Protein AF-A0A6M0AM58-F1 (afdb_monomer)

Foldseek 3Di:
DDDDPVDPVVVDPDDDDPDDDDDDDVDWPKDKDKDQDPVRDIDIDIDTDDPDPPPPPDDPPDDPP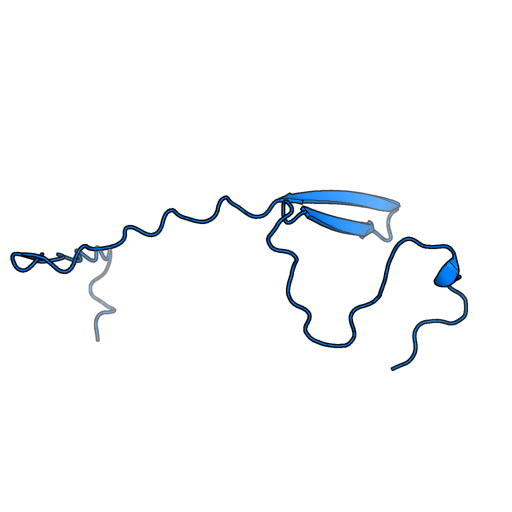DDDDDDDDDPDPPDDD

Sequence (81 aa):
DKPNRRIPWHKLAVTVPTELMPWPEDEPKLAGVSCFGMSGTNAHVILEAPPKPSQVELSTELIEPTYHLLIPILKSRVILK

Nearest PDB structures (foldseek):
  8qti-assembly1_J  TM=3.533E-01  e=9.597E+00  Mycolicibacterium smegmatis MC2 155

Structure (mmCIF, N/CA/C/O backbone):
data_AF-A0A6M0AM58-F1
#
_entry.id   AF-A0A6M0AM58-F1
#
loop_
_atom_site.group_PDB
_atom_site.id
_atom_site.type_symbol
_atom_site.label_atom_id
_atom_site.label_alt_id
_atom_site.label_comp_id
_atom_site.label_asym_id
_atom_site.label_entity_id
_atom_site.label_seq_id
_atom_site.pdbx_PDB_ins_code
_atom_site.Cartn_x
_atom_site.Cartn_y
_atom_site.Cartn_z
_atom_site.occupancy
_atom_site.B_iso_or_equiv
_atom_site.auth_seq_id
_atom_site.auth_comp_id
_atom_site.auth_asym_id
_atom_site.auth_atom_id
_atom_site.pdbx_PDB_model_num
ATOM 1 N N . ASP A 1 1 ? -3.146 -1.205 -22.155 1.00 67.69 1 ASP A N 1
ATOM 2 C CA . ASP A 1 1 ? -1.679 -1.090 -21.975 1.00 67.69 1 ASP A CA 1
ATOM 3 C C . ASP A 1 1 ? -1.034 -2.447 -21.712 1.00 67.69 1 ASP A C 1
ATOM 5 O O . ASP A 1 1 ? -1.712 -3.331 -21.205 1.00 67.69 1 ASP A O 1
ATOM 9 N N . LYS A 1 2 ? 0.236 -2.656 -22.095 1.00 79.31 2 LYS A N 1
ATOM 10 C CA . LYS A 1 2 ? 0.980 -3.912 -21.845 1.00 79.31 2 LYS A CA 1
ATOM 11 C C . LYS A 1 2 ? 2.166 -3.640 -20.908 1.00 79.31 2 LYS A C 1
ATOM 13 O O . LYS A 1 2 ? 2.863 -2.648 -21.127 1.00 79.31 2 LYS A O 1
ATOM 18 N N . PRO A 1 3 ? 2.437 -4.497 -19.906 1.00 87.31 3 PRO A N 1
ATOM 19 C CA . PRO A 1 3 ? 3.528 -4.277 -18.962 1.00 87.31 3 PRO A CA 1
ATOM 20 C C . PRO A 1 3 ? 4.902 -4.373 -19.645 1.00 87.31 3 PRO A C 1
ATOM 22 O O . PRO A 1 3 ? 5.070 -5.026 -20.679 1.00 87.31 3 PRO A O 1
ATOM 25 N N . ASN A 1 4 ? 5.910 -3.714 -19.065 1.00 92.25 4 ASN A N 1
ATOM 26 C CA . ASN A 1 4 ? 7.262 -3.664 -19.627 1.00 92.25 4 ASN A CA 1
ATOM 27 C C . ASN A 1 4 ? 7.854 -5.079 -19.774 1.00 92.25 4 ASN A C 1
ATOM 29 O O . ASN A 1 4 ? 8.018 -5.799 -18.791 1.00 92.25 4 ASN A O 1
ATOM 33 N N . ARG A 1 5 ? 8.224 -5.458 -21.004 1.00 93.44 5 ARG A N 1
ATOM 34 C CA . ARG A 1 5 ? 8.735 -6.801 -21.347 1.00 93.44 5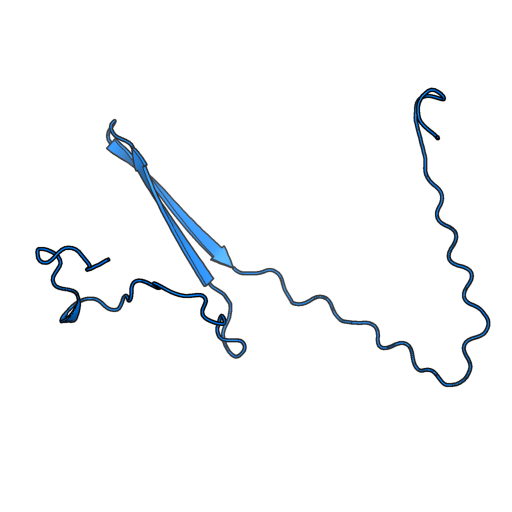 ARG A CA 1
ATOM 35 C C . ARG A 1 5 ? 10.102 -7.125 -20.740 1.00 93.44 5 ARG A C 1
ATOM 37 O O . ARG A 1 5 ? 10.474 -8.291 -20.697 1.00 93.44 5 ARG A O 1
ATOM 44 N N . ARG A 1 6 ? 10.854 -6.111 -20.297 1.00 95.44 6 ARG A N 1
ATOM 45 C CA . ARG A 1 6 ? 12.159 -6.290 -19.636 1.00 95.44 6 ARG A CA 1
ATOM 46 C C . ARG A 1 6 ? 12.029 -6.765 -18.188 1.00 95.44 6 ARG A C 1
ATOM 48 O O . ARG A 1 6 ? 13.023 -7.178 -17.605 1.00 95.44 6 ARG A O 1
ATOM 55 N N . ILE A 1 7 ? 10.828 -6.710 -17.615 1.00 94.25 7 ILE A N 1
ATOM 56 C CA . ILE A 1 7 ? 10.568 -7.192 -16.261 1.00 94.25 7 ILE A CA 1
ATOM 57 C C . ILE A 1 7 ? 10.144 -8.668 -16.349 1.00 94.25 7 ILE A C 1
ATOM 59 O O . ILE A 1 7 ? 9.203 -8.989 -17.080 1.00 94.25 7 ILE A O 1
ATOM 63 N N . PRO A 1 8 ? 10.815 -9.592 -15.636 1.00 93.94 8 PRO A N 1
ATOM 64 C CA . PRO A 1 8 ? 10.480 -11.011 -15.654 1.00 93.94 8 PRO A CA 1
ATOM 65 C C . PRO A 1 8 ? 9.282 -11.298 -14.736 1.00 93.94 8 PRO A C 1
ATOM 67 O O . PRO A 1 8 ? 9.428 -11.947 -13.706 1.00 93.94 8 PRO A O 1
ATOM 70 N N . TRP A 1 9 ? 8.091 -10.826 -15.111 1.00 92.25 9 TRP A N 1
ATOM 71 C CA . TRP A 1 9 ? 6.870 -10.904 -14.290 1.00 92.25 9 TRP A CA 1
ATOM 72 C C . TRP A 1 9 ? 6.565 -12.306 -13.746 1.00 92.25 9 TRP A C 1
ATOM 74 O O . TRP A 1 9 ? 6.190 -12.438 -12.593 1.00 92.25 9 TRP A O 1
ATOM 84 N N . HIS A 1 10 ? 6.826 -13.358 -14.531 1.00 91.12 10 HIS A N 1
ATOM 85 C CA . HIS A 1 10 ? 6.626 -14.759 -14.128 1.00 91.12 10 HIS A CA 1
ATOM 86 C C . HIS A 1 10 ? 7.504 -15.222 -12.951 1.00 91.12 10 HIS A C 1
ATOM 88 O O . HIS A 1 10 ? 7.252 -16.283 -12.390 1.00 91.12 10 HIS A O 1
ATOM 94 N N . LYS A 1 11 ? 8.559 -14.474 -12.605 1.00 95.56 11 LYS A N 1
ATOM 95 C CA . LYS A 1 11 ? 9.451 -14.777 -11.474 1.00 95.56 11 LYS A CA 1
ATOM 96 C C . LYS A 1 11 ? 9.119 -13.971 -10.223 1.00 95.56 11 LYS A C 1
ATOM 98 O O . LYS A 1 11 ? 9.738 -14.196 -9.188 1.00 95.56 11 LYS A O 1
ATOM 103 N N . LEU A 1 12 ? 8.220 -12.994 -10.327 1.00 94.25 12 LEU A N 1
ATOM 104 C CA . LEU A 1 12 ? 7.897 -12.083 -9.240 1.00 94.25 12 LEU A CA 1
ATOM 105 C C . LEU A 1 12 ? 6.540 -12.459 -8.652 1.00 94.25 12 LEU A C 1
ATOM 107 O O . LEU A 1 12 ? 5.591 -12.719 -9.384 1.00 94.25 12 LEU A O 1
ATOM 111 N N . ALA A 1 13 ? 6.428 -12.420 -7.328 1.00 93.94 13 ALA A N 1
ATOM 112 C CA . ALA A 1 13 ? 5.163 -12.606 -6.620 1.00 93.94 13 ALA A CA 1
ATOM 113 C C . ALA A 1 13 ? 4.306 -11.322 -6.644 1.00 93.94 13 ALA A C 1
ATOM 115 O O . ALA A 1 13 ? 3.778 -10.901 -5.619 1.00 93.94 13 ALA A O 1
ATOM 116 N N . VAL A 1 14 ? 4.225 -10.648 -7.796 1.00 92.12 14 VAL A N 1
ATOM 117 C CA . VAL A 1 14 ? 3.479 -9.392 -7.960 1.00 92.12 14 VAL A CA 1
ATOM 118 C C . VAL A 1 14 ? 2.686 -9.406 -9.258 1.00 92.12 14 VAL A C 1
ATOM 120 O O . VAL A 1 14 ? 3.145 -9.912 -10.281 1.00 92.12 14 VAL A O 1
ATOM 123 N N . THR A 1 15 ? 1.509 -8.789 -9.222 1.00 90.44 15 THR A N 1
ATOM 124 C CA . THR A 1 15 ? 0.660 -8.562 -10.396 1.00 90.44 15 THR A CA 1
ATOM 125 C C . THR A 1 15 ? 0.323 -7.078 -10.478 1.00 90.44 15 THR A C 1
ATOM 127 O O . THR A 1 15 ? 0.158 -6.425 -9.451 1.00 90.44 15 THR A O 1
ATOM 130 N N . VAL A 1 16 ? 0.245 -6.533 -11.694 1.00 91.25 16 VAL A N 1
ATOM 131 C CA . VAL A 1 16 ? -0.138 -5.133 -11.920 1.00 91.25 16 VAL A CA 1
ATOM 132 C C . VAL A 1 16 ? -1.648 -5.074 -12.170 1.00 91.25 16 VAL A C 1
ATOM 134 O O . VAL A 1 16 ? -2.085 -5.594 -13.198 1.00 91.25 16 VAL A O 1
ATOM 137 N N . PRO A 1 17 ? -2.451 -4.467 -11.277 1.00 91.00 17 PRO A N 1
ATOM 138 C CA . PRO A 1 17 ? -3.883 -4.318 -11.506 1.00 91.00 17 PRO A CA 1
ATOM 139 C C . PRO A 1 17 ? -4.134 -3.330 -12.653 1.00 91.00 17 PRO A C 1
ATOM 141 O O . PRO A 1 17 ? -3.609 -2.217 -12.652 1.00 91.00 17 PRO A O 1
ATOM 144 N N . THR A 1 18 ? -4.926 -3.740 -13.643 1.00 92.19 18 THR A N 1
ATOM 145 C CA . THR A 1 18 ? -5.347 -2.895 -14.780 1.00 92.19 18 THR A CA 1
ATOM 146 C C . THR A 1 18 ? -6.815 -2.479 -14.703 1.00 92.19 18 THR A C 1
ATOM 148 O O . THR A 1 18 ? -7.263 -1.662 -15.500 1.00 92.19 18 THR A O 1
ATOM 151 N N . GLU A 1 19 ? -7.553 -3.041 -13.748 1.00 94.25 19 GLU A N 1
ATOM 152 C CA . GLU A 1 19 ? -8.968 -2.796 -13.477 1.00 94.25 19 GLU A CA 1
ATOM 153 C C . GLU A 1 19 ? -9.176 -2.728 -11.957 1.00 94.25 19 GLU A C 1
ATOM 155 O O . GLU A 1 19 ? -8.284 -3.092 -11.183 1.00 94.25 19 GLU A O 1
ATOM 160 N N . LEU A 1 20 ? -10.340 -2.247 -11.514 1.00 95.56 20 LEU A N 1
ATOM 161 C CA . LEU A 1 20 ? -10.688 -2.258 -10.094 1.00 95.56 20 LEU A CA 1
ATOM 162 C C . LEU A 1 20 ? -10.847 -3.703 -9.615 1.00 95.56 20 LEU A C 1
ATOM 164 O O . LEU A 1 20 ? -11.604 -4.475 -10.196 1.00 95.56 20 LEU A O 1
ATOM 168 N N . MET A 1 21 ? -10.155 -4.049 -8.533 1.00 93.56 21 MET A N 1
ATOM 169 C CA . MET A 1 21 ? -10.222 -5.372 -7.918 1.00 93.56 21 MET A CA 1
ATOM 170 C C . MET A 1 21 ? -10.566 -5.216 -6.434 1.00 93.56 21 MET A C 1
ATOM 172 O O . MET A 1 21 ? -10.021 -4.318 -5.784 1.00 93.56 21 MET A O 1
ATOM 176 N N . PRO A 1 22 ? -11.464 -6.052 -5.884 1.00 92.56 22 PRO A N 1
ATOM 177 C CA . PRO A 1 22 ? -11.743 -6.037 -4.457 1.00 92.56 22 PRO A CA 1
ATOM 178 C C . PRO A 1 22 ? -10.489 -6.442 -3.676 1.00 92.56 22 PRO A C 1
ATOM 180 O O . PRO A 1 22 ? -9.747 -7.337 -4.082 1.00 92.56 22 PRO A O 1
ATOM 183 N N . TRP A 1 23 ? -10.260 -5.786 -2.540 1.00 91.31 23 TRP A N 1
ATOM 184 C CA . TRP A 1 23 ? -9.217 -6.199 -1.605 1.00 91.31 23 TRP A CA 1
ATOM 185 C C . TRP A 1 23 ? -9.724 -7.407 -0.803 1.00 91.31 23 TRP A C 1
ATOM 187 O O . TRP A 1 23 ? -10.827 -7.304 -0.262 1.00 91.31 23 TRP A O 1
ATOM 197 N N . PRO A 1 24 ? -8.958 -8.510 -0.684 1.00 88.19 24 PRO A N 1
ATOM 198 C CA . PRO A 1 24 ? -9.299 -9.629 0.196 1.00 88.19 24 PRO A CA 1
ATOM 199 C C . PRO A 1 24 ? -9.783 -9.195 1.592 1.00 88.19 24 PRO A C 1
ATOM 201 O O . PRO A 1 24 ? -9.204 -8.298 2.213 1.00 88.19 24 PRO A O 1
ATOM 204 N N . GLU A 1 25 ? -10.871 -9.808 2.069 1.00 87.62 25 GLU A N 1
ATOM 205 C CA . GLU A 1 25 ? -11.478 -9.486 3.369 1.00 87.62 25 GLU A CA 1
ATOM 206 C C . GLU A 1 25 ? -10.983 -10.376 4.511 1.00 87.62 25 GLU A C 1
ATOM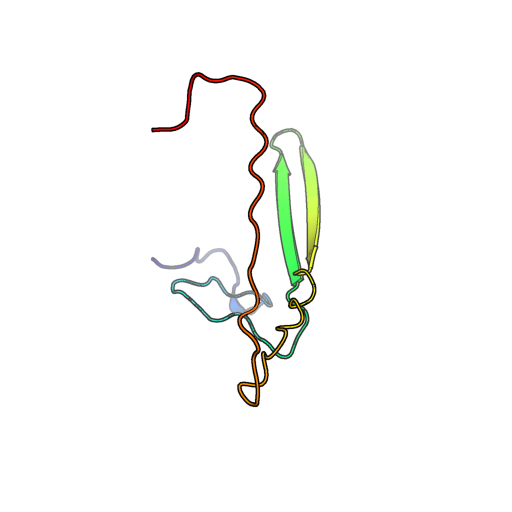 208 O O . GLU A 1 25 ? -10.912 -9.897 5.641 1.00 87.62 25 GLU A O 1
ATOM 213 N N . ASP A 1 26 ? -10.589 -11.615 4.210 1.00 87.44 26 ASP A N 1
ATOM 214 C CA . ASP A 1 26 ? -10.199 -12.627 5.204 1.00 87.44 26 ASP A CA 1
ATOM 215 C C . ASP A 1 26 ? -8.771 -12.444 5.754 1.00 87.44 26 ASP A C 1
ATOM 217 O O . ASP A 1 26 ? -8.362 -13.142 6.681 1.00 87.44 26 ASP A O 1
ATOM 221 N N . GLU A 1 27 ? -8.006 -11.496 5.205 1.00 88.81 27 GLU A N 1
ATOM 222 C CA . GLU A 1 27 ? -6.622 -11.211 5.591 1.00 88.81 27 GLU A CA 1
ATOM 223 C C . GLU A 1 27 ? -6.440 -9.735 5.994 1.00 88.81 27 GLU A C 1
ATOM 225 O O . GLU A 1 27 ? -7.128 -8.852 5.460 1.00 88.81 27 GLU A O 1
ATOM 230 N N . PRO A 1 28 ? -5.491 -9.422 6.904 1.00 89.75 28 PRO A N 1
ATOM 231 C CA . PRO A 1 28 ? -5.115 -8.045 7.193 1.00 89.75 28 PRO A CA 1
ATOM 232 C C . PRO A 1 28 ? -4.716 -7.308 5.914 1.00 89.75 28 PRO A C 1
ATOM 234 O O . PRO A 1 28 ? -3.862 -7.748 5.142 1.00 89.75 28 PRO A O 1
ATOM 237 N N . LYS A 1 29 ? -5.330 -6.147 5.690 1.00 93.94 29 LYS A N 1
ATOM 238 C CA . LYS A 1 29 ? -5.069 -5.325 4.508 1.00 93.94 29 LYS A CA 1
ATOM 239 C C . LYS A 1 29 ? -3.748 -4.580 4.688 1.00 93.94 29 LYS A C 1
ATOM 241 O O . LYS A 1 29 ? -3.728 -3.467 5.213 1.00 93.94 29 LYS A O 1
ATOM 246 N N . LEU A 1 30 ? -2.656 -5.218 4.267 1.00 94.44 30 LEU A N 1
ATOM 247 C CA . LEU A 1 30 ? -1.298 -4.677 4.320 1.00 94.44 30 LEU A CA 1
ATOM 248 C C . LEU A 1 30 ? -0.880 -4.057 2.983 1.00 94.44 30 LEU A C 1
ATOM 250 O O . LEU A 1 30 ? -1.080 -4.649 1.923 1.00 94.44 30 LEU A O 1
ATOM 254 N N . ALA A 1 31 ? -0.246 -2.886 3.033 1.00 96.06 31 ALA A N 1
ATOM 255 C CA . ALA A 1 31 ? 0.304 -2.208 1.862 1.00 96.06 31 ALA A CA 1
ATOM 256 C C . ALA A 1 31 ? 1.744 -1.745 2.103 1.00 96.06 31 ALA A C 1
ATOM 258 O O . ALA A 1 31 ? 2.041 -1.101 3.107 1.00 96.06 31 ALA A O 1
ATOM 259 N N . GLY A 1 32 ? 2.632 -2.033 1.151 1.00 97.12 32 GLY A N 1
ATOM 260 C CA . GLY A 1 32 ? 3.986 -1.485 1.111 1.00 97.12 32 GLY A CA 1
ATOM 261 C C . GLY A 1 32 ? 4.062 -0.276 0.180 1.00 97.12 32 GLY A C 1
ATOM 262 O O . GLY A 1 32 ? 3.665 -0.364 -0.982 1.00 97.12 32 GLY A O 1
ATOM 263 N N . VAL A 1 33 ? 4.613 0.838 0.656 1.00 97.94 33 VAL A N 1
ATOM 264 C CA . VAL A 1 33 ? 4.870 2.045 -0.143 1.00 97.94 33 VAL A CA 1
ATOM 265 C C . VAL A 1 33 ? 6.370 2.298 -0.172 1.00 97.94 33 VAL A C 1
ATOM 267 O O . VAL A 1 33 ? 7.000 2.446 0.872 1.00 97.94 33 VAL A O 1
ATOM 270 N N . SER A 1 34 ? 6.948 2.351 -1.374 1.00 97.56 34 SER A N 1
ATOM 271 C CA . SER A 1 34 ? 8.379 2.615 -1.575 1.00 97.56 34 SER A CA 1
ATOM 272 C C . SER A 1 34 ? 8.594 3.967 -2.243 1.00 97.56 34 SER A C 1
ATOM 274 O O . SER A 1 34 ? 7.894 4.309 -3.195 1.00 97.56 34 SER A O 1
ATOM 276 N N . CYS A 1 35 ? 9.597 4.705 -1.781 1.00 97.56 35 CYS A N 1
ATOM 277 C CA . CYS A 1 35 ? 10.050 5.962 -2.358 1.00 97.56 35 CYS A CA 1
ATOM 278 C C . CYS A 1 35 ? 11.556 5.882 -2.630 1.00 97.56 35 CYS A C 1
ATOM 280 O O . CYS A 1 35 ? 12.337 5.570 -1.727 1.00 97.56 35 CYS A O 1
ATOM 282 N N . PHE A 1 36 ? 11.948 6.173 -3.872 1.00 97.00 36 PHE A N 1
ATOM 283 C CA . PHE A 1 36 ? 13.337 6.157 -4.324 1.00 97.00 36 PHE A CA 1
ATOM 284 C C . PHE A 1 36 ? 13.741 7.563 -4.770 1.00 97.00 36 PHE A C 1
ATOM 286 O O . PHE A 1 36 ? 13.336 8.027 -5.838 1.00 97.00 36 PHE A O 1
ATOM 293 N N . GLY A 1 37 ? 14.498 8.268 -3.930 1.00 96.06 37 GLY A N 1
ATOM 294 C CA . GLY A 1 37 ? 14.949 9.628 -4.202 1.00 96.06 37 GLY A CA 1
ATOM 295 C C . GLY A 1 37 ? 16.127 9.654 -5.170 1.00 96.06 37 GLY A C 1
ATOM 296 O O . GLY A 1 37 ? 17.055 8.856 -5.067 1.00 96.06 37 GLY A O 1
ATOM 297 N N . MET A 1 38 ? 16.138 10.627 -6.083 1.00 96.50 38 MET A N 1
ATOM 298 C CA . MET A 1 38 ? 17.217 10.777 -7.069 1.00 96.50 38 MET A CA 1
ATOM 299 C C . MET A 1 38 ? 18.589 11.050 -6.428 1.00 96.50 38 MET A C 1
ATOM 301 O O . MET A 1 38 ? 19.611 10.660 -6.982 1.00 96.50 38 MET A O 1
ATOM 305 N N . SER A 1 39 ? 18.618 11.671 -5.243 1.00 96.31 39 SER A N 1
ATOM 306 C CA . SER A 1 39 ? 19.833 11.882 -4.442 1.00 96.31 39 SER A CA 1
ATOM 307 C C . SER A 1 39 ? 20.347 10.616 -3.742 1.00 96.31 39 SER A C 1
ATOM 309 O O . SER A 1 39 ? 21.383 10.669 -3.084 1.00 96.31 39 SER A O 1
ATOM 311 N N . GLY A 1 40 ? 19.623 9.496 -3.838 1.00 95.38 40 GLY A N 1
ATOM 312 C CA . GLY A 1 40 ? 19.941 8.236 -3.165 1.00 95.38 40 GLY A CA 1
ATOM 313 C C . GLY A 1 40 ? 19.255 8.041 -1.809 1.00 95.38 40 GLY A C 1
ATOM 314 O O . GLY A 1 40 ? 19.421 6.990 -1.193 1.00 95.38 40 GLY A O 1
ATOM 315 N N . THR A 1 41 ? 18.468 9.010 -1.330 1.00 97.00 41 THR A N 1
ATOM 316 C CA . THR A 1 41 ? 17.655 8.828 -0.119 1.00 97.00 41 THR A CA 1
ATOM 317 C C . THR A 1 41 ? 16.420 7.994 -0.435 1.00 97.00 41 THR A C 1
ATOM 319 O O . THR A 1 41 ? 15.597 8.384 -1.261 1.00 97.00 41 THR A O 1
ATOM 322 N N . ASN A 1 42 ? 16.270 6.870 0.261 1.00 97.62 42 ASN A N 1
ATOM 323 C CA . ASN A 1 42 ? 15.154 5.950 0.078 1.00 97.62 42 ASN A CA 1
ATOM 324 C C . ASN A 1 42 ? 14.311 5.868 1.348 1.00 97.62 42 ASN A C 1
ATOM 326 O O . ASN A 1 42 ? 14.830 5.995 2.458 1.00 97.62 42 ASN A O 1
ATOM 330 N N . ALA A 1 43 ? 13.021 5.608 1.177 1.00 97.81 43 ALA A N 1
ATOM 331 C CA . ALA A 1 43 ? 12.105 5.321 2.271 1.00 97.81 43 ALA A CA 1
ATOM 332 C C . ALA A 1 43 ? 11.163 4.183 1.874 1.00 97.81 43 ALA A C 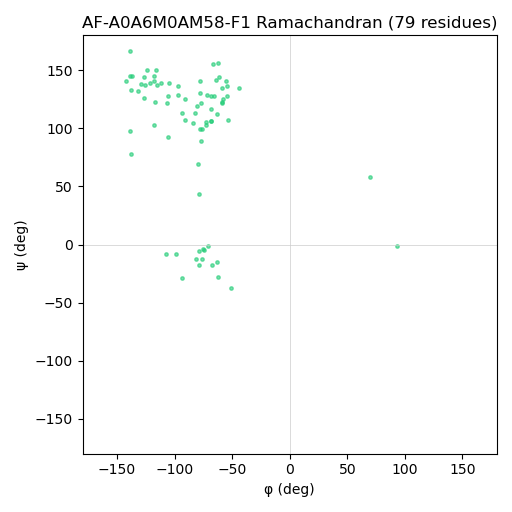1
ATOM 334 O O . ALA A 1 43 ? 10.753 4.077 0.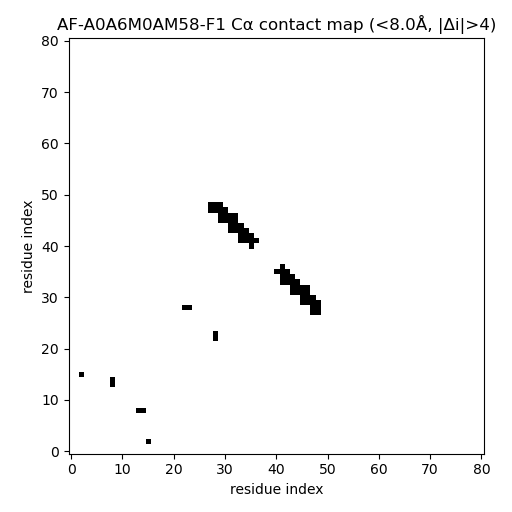717 1.00 97.81 43 ALA A O 1
ATOM 335 N N . HIS A 1 44 ? 10.812 3.340 2.840 1.00 98.31 44 HIS A N 1
ATOM 336 C CA . HIS A 1 44 ? 9.830 2.279 2.670 1.00 98.31 44 HIS A CA 1
ATOM 337 C C . HIS A 1 44 ? 8.941 2.221 3.907 1.00 98.31 44 HIS A C 1
ATOM 339 O O . HIS A 1 44 ? 9.447 2.258 5.029 1.00 98.31 44 HIS A O 1
ATOM 345 N N . VAL A 1 45 ? 7.631 2.143 3.702 1.00 98.44 45 VAL A N 1
ATOM 346 C CA . VAL A 1 45 ? 6.642 2.092 4.781 1.00 98.44 45 VAL A CA 1
ATOM 347 C C . VAL A 1 45 ? 5.699 0.928 4.535 1.00 98.44 45 VAL A C 1
ATOM 349 O O . VAL A 1 45 ? 5.255 0.716 3.409 1.00 98.44 45 VAL A O 1
ATOM 352 N N . ILE A 1 46 ? 5.383 0.204 5.606 1.00 97.81 46 ILE A N 1
ATOM 353 C CA . ILE A 1 46 ? 4.335 -0.813 5.634 1.00 97.81 46 ILE A CA 1
ATOM 354 C C . ILE A 1 46 ? 3.155 -0.224 6.406 1.00 97.81 46 ILE A C 1
ATOM 356 O O . ILE A 1 46 ? 3.332 0.301 7.505 1.00 97.81 46 ILE A O 1
ATOM 360 N N . LEU A 1 47 ? 1.973 -0.279 5.806 1.00 97.06 47 LEU A N 1
ATOM 361 C CA . LEU A 1 47 ? 0.720 0.229 6.350 1.00 97.06 47 LEU A CA 1
ATOM 362 C C . LEU A 1 47 ? -0.258 -0.925 6.534 1.00 97.06 47 LEU A C 1
ATOM 364 O O . LEU A 1 47 ? -0.314 -1.827 5.701 1.00 97.06 47 LEU A O 1
ATOM 368 N N . GLU A 1 48 ? -1.061 -0.846 7.585 1.00 96.31 48 GLU A N 1
ATOM 369 C CA . GLU A 1 48 ? -2.193 -1.733 7.833 1.00 96.31 48 GLU A CA 1
ATOM 370 C C . GLU A 1 48 ? -3.477 -0.901 7.848 1.00 96.31 48 GLU A C 1
ATOM 372 O O . GLU A 1 48 ? -3.486 0.230 8.346 1.00 96.31 48 GLU A O 1
ATOM 377 N N . ALA A 1 49 ? -4.562 -1.435 7.284 1.00 93.50 49 ALA A N 1
ATOM 378 C CA . ALA A 1 49 ? -5.868 -0.801 7.413 1.00 93.50 49 ALA A CA 1
ATOM 379 C C . ALA A 1 49 ? -6.299 -0.731 8.891 1.00 93.50 49 ALA A C 1
ATOM 381 O O . ALA A 1 49 ? -6.047 -1.668 9.649 1.00 93.50 49 ALA A O 1
ATOM 382 N N . PRO A 1 50 ? -6.988 0.343 9.315 1.00 91.19 50 PRO A N 1
ATOM 383 C CA . PRO A 1 50 ? -7.531 0.402 10.664 1.00 91.19 50 PRO A CA 1
ATOM 384 C C . PRO A 1 50 ? -8.563 -0.718 10.879 1.00 91.19 50 PRO A C 1
ATOM 386 O O . PRO A 1 50 ? -9.186 -1.176 9.912 1.00 91.19 50 PRO A O 1
ATOM 389 N N . PRO A 1 51 ? -8.801 -1.131 12.137 1.00 85.81 51 PRO A N 1
ATOM 390 C CA . PRO A 1 51 ? -9.853 -2.090 12.439 1.00 85.81 51 PRO A CA 1
ATOM 391 C C . PRO A 1 51 ? -11.196 -1.584 11.905 1.00 85.81 51 PRO A C 1
ATOM 393 O O . PRO A 1 51 ? -11.502 -0.389 11.980 1.00 85.81 51 PRO A O 1
ATOM 396 N N . LYS A 1 52 ? -12.009 -2.502 11.368 1.00 83.56 52 LYS A N 1
ATOM 397 C CA . LYS A 1 52 ? -13.360 -2.168 10.912 1.00 83.56 52 LYS A CA 1
ATOM 398 C C . LYS A 1 52 ? -14.130 -1.598 12.112 1.00 83.56 52 LYS A C 1
ATOM 400 O O . LYS A 1 52 ? -14.173 -2.261 13.150 1.00 83.56 52 LYS A O 1
ATOM 405 N N . PRO A 1 53 ? -14.713 -0.391 12.012 1.00 78.81 53 PRO A N 1
ATOM 406 C CA . PRO A 1 53 ? -15.501 0.152 13.106 1.00 78.81 53 PRO A CA 1
ATOM 407 C C . PRO A 1 53 ? -16.648 -0.812 13.412 1.00 78.81 53 PRO A C 1
ATOM 409 O O . PRO A 1 53 ? -17.301 -1.312 12.493 1.00 78.81 53 PRO A O 1
ATOM 412 N N . SER A 1 54 ? -16.884 -1.090 14.696 1.00 79.38 54 SER A N 1
ATOM 413 C CA . SER A 1 54 ? -18.039 -1.883 15.103 1.00 79.38 54 SER A CA 1
ATOM 414 C C . SER A 1 54 ? -19.293 -1.113 14.712 1.00 79.38 54 SER A C 1
ATOM 416 O O . SER A 1 54 ? -19.563 -0.035 15.248 1.00 79.38 54 SER A O 1
ATOM 418 N N . GLN A 1 55 ? -20.042 -1.645 13.755 1.00 71.94 55 GLN A N 1
ATOM 419 C CA . GLN A 1 55 ? -21.341 -1.099 13.418 1.00 71.94 55 GLN A CA 1
ATOM 420 C C . GLN A 1 55 ? -22.265 -1.380 14.603 1.00 71.94 55 GLN A C 1
ATOM 422 O O . GLN A 1 55 ? -22.487 -2.533 14.963 1.00 71.94 55 GLN A O 1
ATOM 427 N N . VAL A 1 56 ? -22.754 -0.323 15.250 1.00 75.69 56 VAL A N 1
ATOM 428 C CA . VAL A 1 56 ? -23.813 -0.462 16.249 1.00 75.69 56 VAL A CA 1
ATOM 42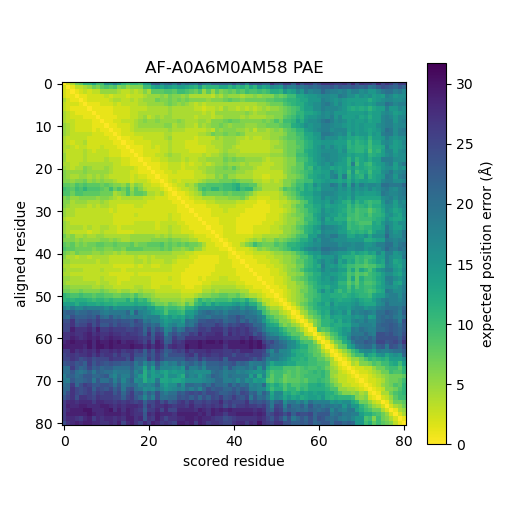9 C C . VAL A 1 56 ? -25.084 -0.775 15.471 1.00 75.69 56 VAL A C 1
ATOM 431 O O . VAL A 1 56 ? -25.643 0.103 14.813 1.00 75.69 56 VAL A O 1
ATOM 434 N N . GLU A 1 57 ? -25.501 -2.039 15.479 1.00 68.06 57 GLU A N 1
ATOM 435 C CA . GLU A 1 57 ? -26.815 -2.418 14.973 1.00 68.06 57 GLU A CA 1
ATOM 436 C C . GLU A 1 57 ? -27.870 -1.848 15.921 1.00 68.06 57 GLU A C 1
ATOM 438 O O . GLU A 1 57 ? -28.037 -2.300 17.052 1.00 68.06 57 GLU A O 1
ATOM 443 N N . LEU A 1 58 ? -28.556 -0.799 15.472 1.00 69.56 58 LEU A N 1
ATOM 444 C CA . LEU A 1 58 ? -29.738 -0.291 16.152 1.00 69.56 58 LEU A CA 1
ATOM 445 C C . LEU A 1 58 ? -30.851 -1.335 16.008 1.00 69.56 58 LEU A C 1
ATOM 447 O O . LEU A 1 58 ? -31.436 -1.491 14.934 1.00 69.56 58 LEU A O 1
ATOM 451 N N . SER A 1 59 ? -31.149 -2.050 17.092 1.00 66.75 59 SER A N 1
ATOM 452 C CA . SER A 1 59 ? -32.340 -2.890 17.185 1.00 66.75 59 SER A CA 1
ATOM 453 C C . SER A 1 59 ? -33.582 -2.022 16.972 1.00 66.75 59 SER A C 1
ATOM 455 O O . SER A 1 59 ? -33.799 -1.049 17.689 1.00 66.75 59 SER A O 1
ATOM 457 N N . THR A 1 60 ? -34.404 -2.367 15.980 1.00 62.03 60 THR A N 1
ATOM 458 C CA . THR A 1 60 ? -35.625 -1.615 15.624 1.00 62.03 60 THR A CA 1
ATOM 459 C C . THR A 1 60 ? -36.777 -1.840 16.620 1.00 62.03 60 THR A C 1
ATOM 461 O O . THR A 1 60 ? -37.824 -1.203 16.528 1.00 62.03 60 THR A O 1
ATOM 464 N N . GLU A 1 61 ? -36.599 -2.717 17.608 1.00 65.69 61 GLU A N 1
ATOM 465 C CA . GLU A 1 61 ? -37.603 -2.974 18.636 1.00 65.69 61 GLU A CA 1
ATOM 466 C C . GLU A 1 61 ? -37.487 -1.935 19.765 1.00 65.69 61 GLU A C 1
ATOM 468 O O . GLU A 1 61 ? -36.585 -1.986 20.594 1.00 65.69 61 GLU A O 1
ATOM 473 N N . LEU A 1 62 ? -38.434 -0.985 19.760 1.00 59.72 62 LEU A N 1
ATOM 474 C CA . LEU A 1 62 ? -38.669 0.068 20.764 1.00 59.72 62 LEU A CA 1
ATOM 475 C C . LEU A 1 62 ? -37.609 1.185 20.835 1.00 59.72 62 LEU A C 1
ATOM 477 O O . LEU A 1 62 ? -37.053 1.480 21.890 1.00 59.72 62 LEU A O 1
ATOM 481 N N . ILE A 1 63 ? -37.380 1.881 19.718 1.00 60.62 63 ILE A N 1
ATOM 482 C CA . ILE A 1 63 ? -36.638 3.150 19.726 1.00 60.62 63 ILE A CA 1
ATOM 483 C C . ILE A 1 63 ? -37.586 4.252 20.227 1.00 60.62 63 ILE A C 1
ATOM 485 O O . ILE A 1 63 ? -38.392 4.781 19.459 1.00 60.62 63 ILE A O 1
ATOM 489 N N . GLU A 1 64 ? -37.500 4.630 21.508 1.00 66.38 64 GLU A N 1
ATOM 490 C CA . GLU A 1 64 ? -37.901 5.992 21.889 1.00 66.38 64 GLU A CA 1
ATOM 491 C C . GLU A 1 64 ? -37.104 6.969 21.010 1.00 66.38 64 GLU A C 1
ATOM 493 O O . GLU A 1 64 ? -35.911 6.727 20.793 1.00 66.38 64 GLU A O 1
ATOM 498 N N . PRO A 1 65 ? -37.717 8.033 20.451 1.00 65.56 65 PRO A N 1
ATOM 499 C CA . PRO A 1 65 ? -37.044 8.901 19.494 1.00 65.56 65 PRO A CA 1
ATOM 500 C C . PRO A 1 65 ? -35.734 9.410 20.095 1.00 65.56 65 PRO A C 1
ATOM 502 O O . PRO A 1 65 ? -35.718 10.237 21.005 1.00 65.56 65 PRO A O 1
ATOM 505 N N . THR A 1 66 ? -34.619 8.878 19.595 1.00 67.12 66 THR A N 1
ATOM 506 C CA . THR A 1 66 ? -33.293 9.291 20.033 1.00 67.12 66 THR A CA 1
ATOM 507 C C . THR A 1 66 ? -33.020 10.636 19.382 1.00 67.12 66 THR A C 1
ATOM 509 O O . THR A 1 66 ? -32.694 10.727 18.199 1.00 67.12 66 THR A O 1
ATOM 512 N N . TYR A 1 67 ? -33.216 11.709 20.143 1.00 76.44 67 TYR A N 1
ATOM 513 C CA . TYR A 1 67 ? -32.884 13.050 19.685 1.00 76.44 67 TYR A CA 1
ATOM 514 C C . TYR A 1 67 ? -31.362 13.209 19.676 1.00 76.44 67 TYR A C 1
ATOM 516 O O . TYR A 1 67 ? -30.726 13.361 20.719 1.00 76.44 67 TYR A O 1
ATOM 524 N N . HIS A 1 68 ? -30.763 13.185 18.488 1.00 77.50 68 HIS A N 1
ATOM 525 C CA . HIS A 1 68 ? -29.362 13.552 18.313 1.00 77.50 68 HIS A CA 1
ATOM 526 C C . HIS A 1 68 ? -29.242 15.075 18.228 1.00 77.50 68 HIS A C 1
ATOM 528 O O . HIS A 1 68 ? -29.696 15.693 17.266 1.00 77.50 68 HIS A O 1
ATOM 534 N N . LEU A 1 69 ? -28.616 15.690 19.232 1.00 82.50 69 LEU A N 1
ATOM 535 C CA . LEU A 1 69 ? -28.299 17.114 19.208 1.00 82.50 69 LEU A CA 1
ATOM 536 C C . LEU A 1 69 ? -26.907 17.318 18.599 1.00 82.50 69 LEU A C 1
ATOM 538 O O . LEU A 1 69 ? -25.896 17.043 19.243 1.00 82.50 69 LEU A O 1
ATOM 542 N N . LEU 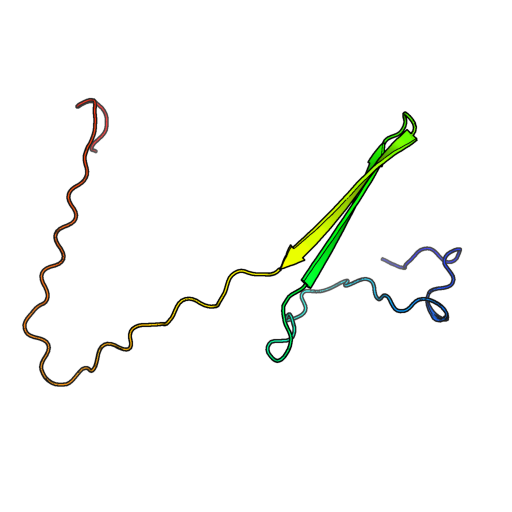A 1 70 ? -26.841 17.828 17.367 1.00 81.44 70 LEU A N 1
ATOM 543 C CA . LE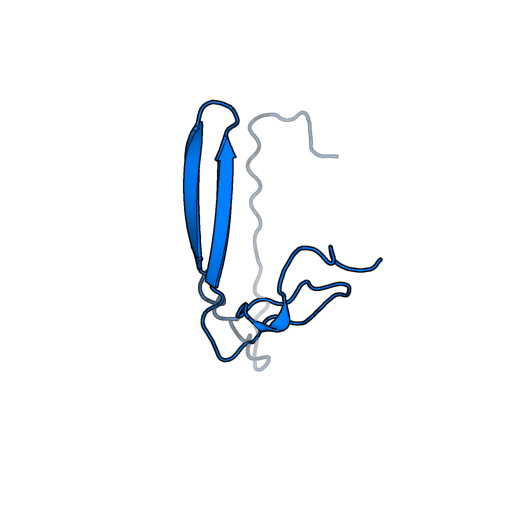U A 1 70 ? -25.595 18.376 16.829 1.00 81.44 70 LEU A CA 1
ATOM 544 C C . LEU A 1 70 ? -25.405 19.797 17.360 1.00 81.44 70 LEU A C 1
ATOM 546 O O . LEU A 1 70 ? -26.211 20.681 17.075 1.00 81.44 70 LEU A O 1
ATOM 550 N N . ILE A 1 71 ? -24.316 20.024 18.094 1.00 85.44 71 ILE A N 1
ATOM 551 C CA . ILE A 1 71 ? -23.919 21.355 18.562 1.00 85.44 71 ILE A CA 1
ATOM 552 C C . ILE A 1 71 ? -22.718 21.818 17.728 1.00 85.44 71 ILE A C 1
ATOM 554 O O . ILE A 1 71 ? -21.576 21.500 18.068 1.00 85.44 71 ILE A O 1
ATOM 558 N N . PRO A 1 72 ? -22.927 22.548 16.620 1.00 80.88 72 PRO A N 1
ATOM 559 C CA . PRO A 1 72 ? -21.824 23.162 15.899 1.00 80.88 72 PRO A CA 1
ATOM 560 C C . PRO A 1 72 ? -21.273 24.341 16.709 1.00 80.88 72 PRO A C 1
ATOM 562 O O . PRO A 1 72 ? -22.011 25.241 17.109 1.00 80.88 72 PRO A O 1
ATOM 565 N N . ILE A 1 73 ? -19.958 24.362 16.925 1.00 82.44 73 ILE A N 1
ATOM 566 C CA . ILE A 1 73 ? -19.259 25.501 17.529 1.00 82.44 73 ILE A CA 1
ATOM 567 C C . ILE A 1 73 ? -18.470 26.206 16.426 1.00 82.44 73 ILE A C 1
ATOM 569 O O . ILE A 1 73 ? -17.603 25.606 15.793 1.00 82.44 73 ILE A O 1
ATOM 573 N N . LEU A 1 74 ? -18.749 27.493 16.210 1.00 82.38 74 LEU A N 1
ATOM 574 C CA . LEU A 1 74 ? -18.010 28.355 15.286 1.00 82.38 74 LEU A CA 1
ATOM 575 C C . LEU A 1 74 ? -17.434 29.561 16.030 1.00 82.38 74 LEU A C 1
ATOM 577 O O . LEU A 1 74 ? -18.100 30.179 16.857 1.00 82.38 74 LEU A O 1
ATOM 581 N N . LYS A 1 75 ? -16.191 29.926 15.697 1.00 75.25 75 LYS A N 1
ATOM 582 C CA . LYS A 1 75 ? -15.481 31.066 16.304 1.00 75.25 75 LYS A CA 1
ATOM 583 C C . LYS A 1 75 ? -15.915 32.428 15.733 1.00 75.25 75 LYS A C 1
ATOM 585 O O . LYS A 1 75 ? -15.641 33.453 16.345 1.00 75.25 75 LYS A O 1
ATOM 590 N N . SER A 1 76 ? -16.574 32.468 14.570 1.00 72.50 76 SER A N 1
ATOM 591 C CA . SER A 1 76 ? -17.001 33.711 13.908 1.00 72.50 76 SER A CA 1
ATOM 592 C C . SER A 1 76 ? -18.368 33.566 13.233 1.00 72.50 76 SER A C 1
ATOM 594 O O . SER A 1 76 ? -18.650 32.547 12.608 1.00 72.50 76 SER A O 1
ATOM 596 N N . ARG A 1 77 ? -19.198 34.616 13.334 1.00 63.91 77 ARG A N 1
ATOM 597 C CA . ARG A 1 77 ? -20.595 34.697 12.851 1.00 63.91 77 ARG A CA 1
ATOM 598 C C . ARG A 1 77 ? -20.760 34.766 11.323 1.00 63.91 77 ARG A C 1
ATOM 600 O O . ARG A 1 77 ? -21.885 34.847 10.850 1.00 63.91 77 ARG A O 1
ATOM 607 N N . VAL A 1 78 ? -19.675 34.779 10.549 1.00 64.00 78 VAL A N 1
ATOM 608 C CA . VAL A 1 78 ? -19.723 35.159 9.121 1.00 64.00 78 VAL A CA 1
ATOM 609 C C . VAL A 1 78 ? -20.172 34.022 8.188 1.00 64.00 78 VAL A C 1
ATOM 611 O O . VAL A 1 78 ? -20.502 34.290 7.037 1.00 64.00 78 VAL A O 1
ATOM 614 N N . ILE A 1 79 ? -20.237 32.764 8.640 1.00 60.59 79 ILE A N 1
ATOM 615 C CA . ILE A 1 79 ? -20.528 31.631 7.744 1.00 60.59 79 ILE A CA 1
ATOM 616 C C . ILE A 1 79 ? -21.511 30.651 8.393 1.00 60.59 79 ILE A C 1
ATOM 618 O O . ILE A 1 79 ? -21.124 29.597 8.882 1.00 60.59 79 ILE A O 1
ATOM 622 N N . LEU A 1 80 ? -22.792 31.013 8.389 1.00 55.12 80 LEU A N 1
ATOM 623 C CA . LEU A 1 80 ? -23.912 30.069 8.363 1.00 55.12 80 LEU A CA 1
ATOM 624 C C . LEU A 1 80 ? -24.940 30.665 7.388 1.00 55.12 80 LEU A C 1
ATOM 626 O O . LEU A 1 80 ? -25.657 31.602 7.738 1.00 55.12 80 LEU A O 1
ATOM 630 N N . LYS A 1 81 ? -24.922 30.195 6.139 1.00 54.03 81 LYS A N 1
ATOM 631 C CA . LYS A 1 81 ? -25.996 30.369 5.153 1.00 54.03 81 LYS A CA 1
ATOM 632 C C . LYS A 1 81 ? -26.537 28.992 4.820 1.00 54.03 81 LYS A C 1
ATOM 634 O O . LYS A 1 81 ? -25.698 28.066 4.762 1.00 54.03 81 LYS A O 1
#

pLDDT: mean 84.92, std 12.57, range [54.03, 98.44]

Mean predicted aligned error: 11.43 Å

Radius of gyration: 24.12 Å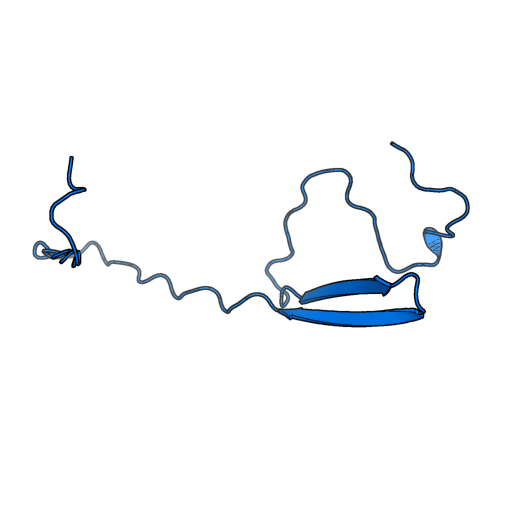; Cα contacts (8 Å, |Δi|>4): 35; chains: 1; bounding box: 59×50×44 Å

Solvent-accessible surface area (backbone atoms only — not comparable to full-atom values): 6184 Å² total; per-residue (Å²): 141,79,81,70,83,88,53,69,55,95,80,46,101,64,81,83,81,90,65,95,72,86,76,73,79,94,51,85,57,68,48,80,49,77,46,83,40,93,89,70,59,68,50,74,48,80,46,71,64,77,79,80,77,82,76,80,79,77,68,83,80,80,69,69,86,80,81,83,82,83,80,88,85,76,98,63,91,87,78,84,132

Secondary structure (DSSP, 8-state):
----TTS-GGGSS-----S-----SSS--EEEEEEE-TTS-EEEEEEEPPPPP-------TT------------S-TT---